Protein AF-A0A3M1BDF1-F1 (afdb_monomer_lite)

Radius of gyration: 24.12 Å; chains: 1; bounding box: 38×40×70 Å

Structure (mmCIF, N/CA/C/O backbone):
data_AF-A0A3M1BDF1-F1
#
_entry.id   AF-A0A3M1BDF1-F1
#
loop_
_atom_site.group_PDB
_atom_site.id
_atom_site.type_symbol
_atom_site.label_atom_id
_atom_site.label_alt_id
_atom_site.label_comp_id
_atom_site.label_asym_id
_atom_site.label_entity_id
_atom_site.label_seq_id
_atom_site.pdbx_PDB_ins_code
_atom_site.Cartn_x
_atom_site.Cartn_y
_atom_site.Cartn_z
_atom_site.occupancy
_atom_site.B_iso_or_equiv
_atom_site.auth_seq_id
_atom_site.auth_comp_id
_atom_site.auth_asym_id
_atom_site.auth_atom_id
_atom_site.pdbx_PDB_model_num
ATOM 1 N N . MET A 1 1 ? 15.078 22.007 54.938 1.00 61.44 1 MET A N 1
ATOM 2 C CA . MET A 1 1 ? 15.182 22.792 53.689 1.00 61.44 1 MET A CA 1
ATOM 3 C C . MET A 1 1 ? 16.103 22.150 52.645 1.00 61.44 1 MET A C 1
ATOM 5 O O . MET A 1 1 ? 15.625 21.838 51.570 1.00 61.44 1 MET A O 1
ATOM 9 N N . ARG A 1 2 ? 17.380 21.844 52.937 1.00 62.72 2 ARG A N 1
ATOM 10 C CA . ARG A 1 2 ? 18.281 21.161 51.971 1.00 62.72 2 ARG A CA 1
ATOM 11 C C . ARG A 1 2 ? 17.824 19.758 51.528 1.00 62.72 2 ARG A C 1
ATOM 13 O O . ARG A 1 2 ? 17.946 19.421 50.359 1.00 62.72 2 ARG A O 1
ATOM 20 N N . ARG A 1 3 ? 17.264 18.957 52.445 1.00 66.25 3 ARG A N 1
ATOM 21 C CA . ARG A 1 3 ? 16.770 17.593 52.153 1.00 66.25 3 ARG A CA 1
ATOM 22 C C . ARG A 1 3 ? 15.526 17.578 51.255 1.00 66.25 3 ARG A C 1
ATOM 24 O O . ARG A 1 3 ? 15.440 16.746 50.368 1.00 66.25 3 ARG A O 1
ATOM 31 N N . THR A 1 4 ? 14.605 18.522 51.448 1.00 66.94 4 THR A N 1
ATOM 32 C CA . THR A 1 4 ? 13.374 18.630 50.650 1.00 66.94 4 THR A CA 1
ATOM 33 C C . THR A 1 4 ? 13.641 19.113 49.224 1.00 66.94 4 THR A C 1
ATOM 35 O O . THR A 1 4 ? 12.998 18.625 48.306 1.00 66.94 4 THR A O 1
ATOM 38 N N . ILE A 1 5 ? 14.630 19.996 49.030 1.00 72.12 5 ILE A N 1
ATOM 39 C CA . ILE A 1 5 ? 15.068 20.456 47.698 1.00 72.12 5 ILE A CA 1
ATOM 40 C C . ILE A 1 5 ? 15.713 19.312 46.898 1.00 72.12 5 ILE A C 1
ATOM 42 O O . ILE A 1 5 ? 15.482 19.185 45.700 1.00 72.12 5 ILE A O 1
ATOM 46 N N . ALA A 1 6 ? 16.491 18.447 47.557 1.00 75.38 6 ALA A N 1
ATOM 47 C CA . ALA A 1 6 ? 17.096 17.286 46.904 1.00 75.38 6 ALA A CA 1
ATOM 48 C C . ALA A 1 6 ? 16.038 16.275 46.420 1.00 75.38 6 ALA A C 1
ATOM 50 O O . ALA A 1 6 ? 16.144 15.758 45.311 1.00 75.38 6 ALA A O 1
ATOM 51 N N . SER A 1 7 ? 14.992 16.028 47.216 1.00 77.12 7 SER A N 1
ATOM 52 C CA . SER A 1 7 ? 13.904 15.113 46.848 1.00 77.12 7 SER A CA 1
ATOM 53 C C . SER A 1 7 ? 13.068 15.618 45.667 1.00 77.12 7 SER A C 1
ATOM 55 O O . SER A 1 7 ? 12.741 14.830 44.784 1.00 77.12 7 SER A O 1
ATOM 57 N N . THR A 1 8 ? 12.744 16.914 45.610 1.00 82.81 8 THR A N 1
ATOM 58 C CA . THR A 1 8 ? 11.982 17.480 44.482 1.00 82.81 8 THR A CA 1
ATOM 59 C C . THR A 1 8 ? 12.787 17.504 43.187 1.00 82.81 8 THR A C 1
ATOM 61 O O . THR A 1 8 ? 12.229 17.224 42.129 1.00 82.81 8 THR A O 1
ATOM 64 N N . LEU A 1 9 ? 14.098 17.760 43.257 1.00 85.81 9 LEU A N 1
ATOM 65 C CA . LEU A 1 9 ? 14.993 17.657 42.099 1.00 85.81 9 LEU A CA 1
ATOM 66 C C . LEU A 1 9 ? 15.052 16.228 41.544 1.00 85.81 9 LEU A C 1
ATOM 68 O O . LEU A 1 9 ? 14.964 16.041 40.335 1.00 85.81 9 LEU A O 1
ATOM 72 N N . LEU A 1 10 ? 15.141 15.220 42.416 1.00 88.19 10 LEU A N 1
ATOM 73 C CA . LEU A 1 10 ? 15.145 13.813 42.002 1.00 88.19 10 LEU A CA 1
ATOM 74 C C . LEU A 1 10 ? 13.832 13.405 41.320 1.00 88.19 10 LEU A C 1
ATOM 76 O O . LEU A 1 10 ? 13.868 12.748 40.282 1.00 88.19 10 LEU A O 1
ATOM 80 N N . LEU A 1 11 ? 12.685 13.836 41.855 1.00 89.44 11 LEU A N 1
ATOM 81 C CA . LEU A 1 11 ? 11.384 13.588 41.228 1.00 89.44 11 LEU A CA 1
ATOM 82 C C . LEU A 1 11 ? 11.255 14.267 39.858 1.00 89.44 11 LEU A C 1
ATOM 84 O O . LEU A 1 11 ? 10.742 13.652 38.926 1.00 89.44 11 LEU A O 1
ATOM 88 N N . ALA A 1 12 ? 11.742 15.502 39.715 1.00 87.62 12 ALA A N 1
ATOM 89 C CA . ALA A 1 12 ? 11.703 16.225 38.445 1.00 87.62 12 ALA A CA 1
ATOM 90 C C . ALA A 1 12 ? 12.589 15.569 37.369 1.00 87.62 12 ALA A C 1
ATOM 92 O O . ALA A 1 12 ? 12.181 15.461 36.214 1.00 87.62 12 ALA A O 1
ATOM 93 N N . ILE A 1 13 ? 13.775 15.081 37.749 1.00 88.56 13 ILE A N 1
ATOM 94 C CA . ILE A 1 13 ? 14.672 14.352 36.839 1.00 88.56 13 ILE A CA 1
ATOM 95 C C . ILE A 1 13 ? 14.035 13.031 36.400 1.00 88.56 13 ILE A C 1
ATOM 97 O O . ILE A 1 13 ? 14.044 12.708 35.214 1.00 88.56 13 ILE A O 1
ATOM 101 N N . TRP A 1 14 ? 13.439 12.291 37.337 1.00 89.88 14 TRP A N 1
ATOM 102 C CA . TRP A 1 14 ? 12.787 11.020 37.033 1.00 89.88 14 TRP A CA 1
ATOM 103 C C . TRP A 1 14 ? 11.577 11.198 36.104 1.00 89.88 14 TRP A C 1
ATOM 105 O O . TRP A 1 14 ? 11.450 10.477 35.117 1.00 89.88 14 TRP A O 1
ATOM 115 N N . ALA A 1 15 ? 10.744 12.215 36.350 1.00 89.56 15 ALA A N 1
ATOM 116 C CA . ALA A 1 15 ? 9.622 12.557 35.476 1.00 89.56 15 ALA A CA 1
ATOM 117 C C . ALA A 1 15 ? 10.076 12.974 34.064 1.00 89.56 15 ALA A C 1
ATOM 119 O O . ALA A 1 15 ? 9.436 12.605 33.083 1.00 89.56 15 ALA A O 1
ATOM 120 N N . SER A 1 16 ? 11.197 13.695 33.950 1.00 84.94 16 SER A N 1
ATOM 121 C CA . SER A 1 16 ? 11.773 14.095 32.658 1.00 84.94 16 SER A CA 1
ATOM 122 C C . SER A 1 16 ? 12.302 12.897 31.859 1.00 84.94 16 SER A C 1
ATOM 124 O O . SER A 1 16 ? 12.054 12.794 30.660 1.00 84.94 16 SER A O 1
ATOM 126 N N . MET A 1 17 ? 12.961 11.936 32.519 1.00 83.50 17 MET A N 1
ATOM 127 C CA . MET A 1 17 ? 13.407 10.699 31.863 1.00 83.50 17 MET A CA 1
ATOM 128 C C . MET A 1 17 ? 12.240 9.815 31.410 1.00 83.50 17 MET A C 1
ATOM 130 O O . MET A 1 17 ? 12.338 9.183 30.363 1.00 83.50 17 MET A O 1
ATOM 134 N N . ALA A 1 18 ? 11.136 9.788 32.161 1.00 84.00 18 ALA A N 1
ATOM 135 C CA . ALA A 1 18 ? 9.939 9.033 31.792 1.00 84.00 18 ALA A CA 1
ATOM 136 C C . ALA A 1 18 ? 9.169 9.642 30.601 1.00 84.00 18 ALA A C 1
ATOM 138 O O . ALA A 1 18 ? 8.361 8.954 29.985 1.00 84.00 18 ALA A O 1
ATOM 139 N N . ALA A 1 19 ? 9.412 10.916 30.275 1.00 84.62 19 ALA A N 1
ATOM 140 C CA . ALA A 1 19 ? 8.768 11.615 29.164 1.00 84.62 19 ALA A CA 1
ATOM 141 C C . ALA A 1 19 ? 9.531 11.496 27.832 1.00 84.62 19 ALA A C 1
ATOM 143 O O . ALA A 1 19 ? 9.041 11.974 26.808 1.00 84.62 19 ALA A O 1
ATOM 144 N N . LEU A 1 20 ? 10.721 10.883 27.821 1.00 83.81 20 LEU A N 1
ATOM 145 C CA . LEU A 1 20 ? 11.453 10.636 26.583 1.00 83.81 20 LEU A CA 1
ATOM 146 C C . LEU A 1 20 ? 10.716 9.557 25.774 1.00 83.81 20 LEU A C 1
ATOM 148 O O . LEU A 1 20 ? 10.555 8.439 26.270 1.00 83.81 20 LEU A O 1
ATOM 152 N N . PRO A 1 21 ? 10.263 9.857 24.544 1.00 78.56 21 PRO A N 1
ATOM 153 C CA . PRO A 1 21 ? 9.672 8.837 23.697 1.00 78.56 21 PRO A CA 1
ATOM 154 C C . PRO A 1 21 ? 10.727 7.757 23.409 1.00 78.56 21 PRO A C 1
ATOM 156 O O . PRO A 1 21 ? 11.900 8.091 23.205 1.00 78.56 21 PRO A O 1
ATOM 159 N N . PRO A 1 22 ? 10.348 6.468 23.389 1.00 79.19 22 PRO A N 1
ATOM 160 C CA . PRO A 1 22 ? 11.268 5.423 22.971 1.00 79.19 22 PRO A CA 1
ATOM 161 C C . PRO A 1 22 ? 11.725 5.697 21.535 1.00 79.19 22 PRO A C 1
ATOM 163 O O . PRO A 1 22 ? 10.947 6.178 20.707 1.00 79.19 22 PRO A O 1
ATOM 166 N N . SER A 1 23 ? 12.982 5.377 21.230 1.00 77.75 23 SER A N 1
ATOM 167 C CA . SER A 1 23 ? 13.448 5.335 19.847 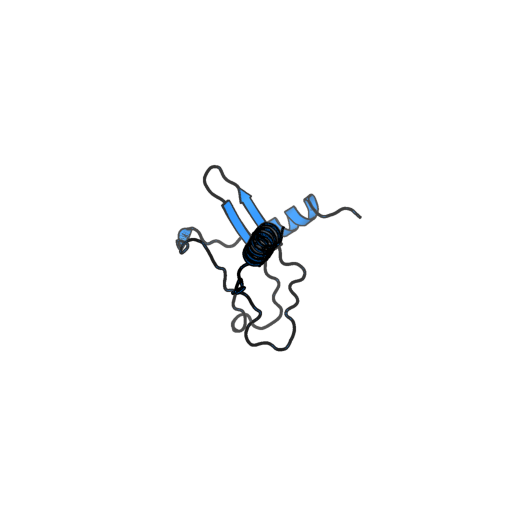1.00 77.75 23 SER A CA 1
ATOM 168 C C . SER A 1 23 ? 12.619 4.292 19.102 1.00 77.75 23 SER A C 1
ATOM 170 O O . SER A 1 23 ? 12.734 3.094 19.368 1.00 77.75 23 SER A O 1
ATOM 172 N N . VAL A 1 24 ? 11.751 4.752 18.207 1.00 71.69 24 VAL A N 1
ATOM 173 C CA . VAL A 1 24 ? 11.030 3.882 17.284 1.00 71.69 24 VAL A CA 1
ATOM 174 C C . VAL A 1 24 ? 11.838 3.835 16.001 1.00 71.69 24 VAL A C 1
ATOM 176 O O . VAL A 1 24 ? 11.965 4.840 15.304 1.00 71.69 24 VAL A O 1
ATOM 179 N N . GLU A 1 25 ? 12.381 2.664 15.697 1.00 69.62 25 GLU A N 1
ATOM 180 C CA . GLU A 1 25 ? 12.943 2.392 14.381 1.00 69.62 25 GLU A CA 1
ATOM 181 C C . GLU A 1 25 ? 11.776 2.230 13.403 1.00 69.62 25 GLU A C 1
ATOM 183 O O . GLU A 1 25 ? 11.026 1.252 13.455 1.00 69.62 25 GLU A O 1
ATOM 188 N N . ALA A 1 26 ? 11.571 3.225 12.539 1.00 58.16 26 ALA A N 1
ATOM 189 C CA . ALA A 1 26 ? 10.602 3.111 11.461 1.00 58.16 26 ALA A CA 1
ATOM 190 C C . ALA A 1 26 ? 11.173 2.171 10.391 1.00 58.16 26 ALA A C 1
ATOM 192 O O . ALA A 1 26 ? 11.991 2.565 9.561 1.00 58.16 26 ALA A O 1
ATOM 193 N N . CYS A 1 27 ? 10.739 0.912 10.402 1.00 56.16 27 CYS A N 1
ATOM 194 C CA . CYS A 1 27 ? 11.019 -0.028 9.322 1.00 56.16 27 CYS A CA 1
ATOM 195 C C . CYS A 1 27 ? 10.133 0.309 8.114 1.00 56.16 27 CYS A C 1
ATOM 197 O O . CYS A 1 27 ? 9.037 -0.221 7.962 1.00 56.16 27 CYS A O 1
ATOM 199 N N . GLY A 1 28 ? 10.600 1.217 7.263 1.00 58.78 28 GLY A N 1
ATOM 200 C CA . GLY A 1 28 ? 9.945 1.577 6.011 1.00 58.78 28 GLY A CA 1
ATOM 201 C C . GLY A 1 28 ? 10.820 2.540 5.222 1.00 58.78 28 GLY A C 1
ATOM 202 O O . GLY A 1 28 ? 11.422 3.445 5.792 1.00 58.78 28 GLY A O 1
ATOM 203 N N . GLY A 1 29 ? 10.943 2.340 3.914 1.00 60.75 29 GLY A N 1
ATOM 204 C CA . GLY A 1 29 ? 11.781 3.201 3.092 1.00 60.75 29 GLY A CA 1
ATOM 205 C C . GLY A 1 29 ? 11.649 2.898 1.610 1.00 60.75 29 GLY A C 1
ATOM 206 O O . GLY A 1 29 ? 11.264 1.801 1.216 1.00 60.75 29 GLY A O 1
ATOM 207 N N . PHE A 1 30 ? 11.992 3.879 0.779 1.00 57.28 30 PHE A N 1
ATOM 208 C CA . PHE A 1 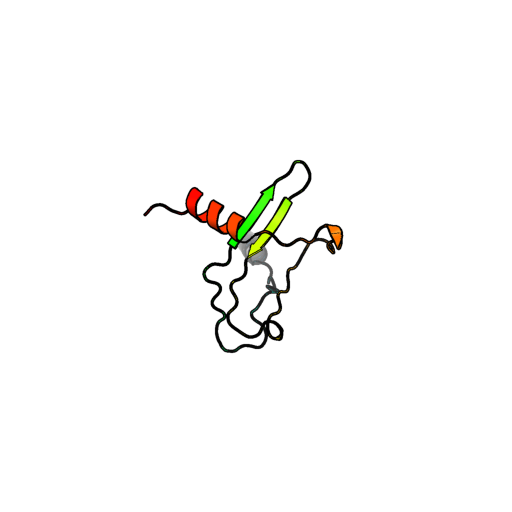30 ? 12.264 3.623 -0.629 1.00 57.28 30 PHE A CA 1
ATOM 209 C C . PHE A 1 30 ? 13.648 2.999 -0.735 1.00 57.28 30 PHE A C 1
ATOM 211 O O . PHE A 1 30 ? 14.658 3.636 -0.433 1.00 57.28 30 PHE A O 1
ATOM 218 N N . PHE A 1 31 ? 13.694 1.731 -1.120 1.00 62.03 31 PHE A N 1
ATOM 219 C CA . PHE A 1 31 ? 14.947 1.000 -1.212 1.00 62.03 31 PHE A CA 1
ATOM 220 C C . PHE A 1 31 ? 15.632 1.275 -2.559 1.00 62.03 31 PHE A C 1
ATOM 222 O O . PHE A 1 31 ? 14.986 1.396 -3.597 1.00 62.03 31 PHE A O 1
ATOM 229 N N . CYS A 1 32 ? 16.964 1.365 -2.538 1.00 55.94 32 CYS A N 1
ATOM 230 C CA . CYS A 1 32 ? 17.844 1.287 -3.714 1.00 55.94 32 CYS A CA 1
ATOM 231 C C . CYS A 1 32 ? 17.775 2.419 -4.766 1.00 55.94 32 CYS A C 1
ATOM 233 O O . CYS A 1 32 ? 18.540 2.373 -5.728 1.00 55.94 32 CYS A O 1
ATOM 235 N N . SER A 1 33 ? 16.963 3.465 -4.580 1.00 63.00 33 SER A N 1
ATOM 236 C CA . SER A 1 33 ? 16.867 4.609 -5.502 1.00 63.00 33 SER A CA 1
ATOM 237 C C . SER A 1 33 ? 17.286 5.927 -4.835 1.00 63.00 33 SER A C 1
ATOM 239 O O . SER A 1 33 ? 16.819 6.255 -3.749 1.00 63.00 33 SER A O 1
ATOM 241 N N . ARG A 1 34 ? 18.145 6.720 -5.500 1.00 65.50 34 ARG A N 1
ATOM 242 C CA . ARG A 1 34 ? 18.416 8.130 -5.126 1.00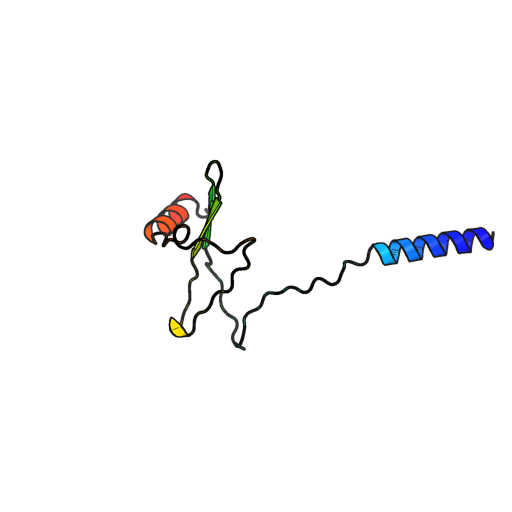 65.50 34 ARG A CA 1
ATOM 243 C C . ARG A 1 34 ? 17.394 9.105 -5.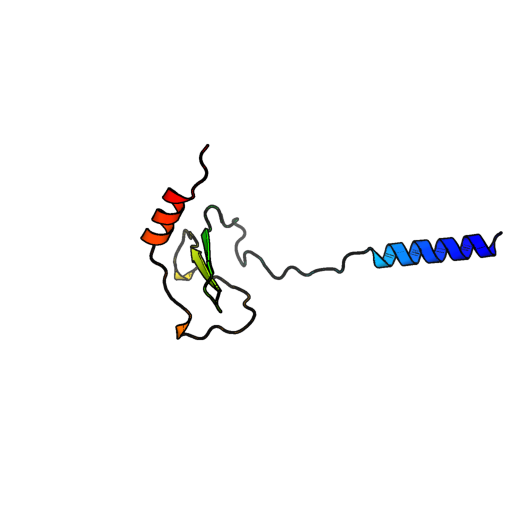718 1.00 65.50 34 ARG A C 1
ATOM 245 O O . ARG A 1 34 ? 17.413 10.286 -5.381 1.00 65.50 34 ARG A O 1
ATOM 252 N N . THR A 1 35 ? 16.532 8.619 -6.606 1.00 69.44 35 THR A N 1
ATOM 253 C CA . THR A 1 35 ? 15.436 9.386 -7.192 1.00 69.44 35 THR A CA 1
ATOM 254 C C . THR A 1 35 ? 14.205 9.218 -6.303 1.00 69.44 35 THR A C 1
ATOM 256 O O . THR A 1 35 ? 13.818 8.074 -6.040 1.00 69.44 35 THR A O 1
ATOM 259 N N . PRO A 1 36 ? 13.583 10.312 -5.833 1.00 69.81 36 PRO A N 1
ATOM 260 C CA . PRO A 1 36 ? 12.335 10.227 -5.088 1.00 69.81 36 PRO A CA 1
ATOM 261 C C . PRO A 1 36 ? 11.278 9.475 -5.897 1.00 69.81 36 PRO A C 1
ATOM 263 O O . PRO A 1 36 ? 11.068 9.775 -7.073 1.00 69.81 36 PRO A O 1
ATOM 266 N N . VAL A 1 37 ? 10.618 8.504 -5.272 1.00 68.75 37 VAL A N 1
ATOM 267 C CA . VAL A 1 37 ? 9.440 7.869 -5.861 1.00 68.75 37 VAL A CA 1
ATOM 268 C C . VAL A 1 37 ? 8.264 8.818 -5.660 1.00 68.75 37 VAL A C 1
ATOM 270 O O . VAL A 1 37 ? 7.968 9.217 -4.532 1.00 68.75 37 VAL A O 1
ATOM 273 N N . ASP A 1 38 ? 7.609 9.202 -6.753 1.00 71.06 38 ASP A N 1
ATOM 274 C CA . ASP A 1 38 ? 6.383 9.988 -6.684 1.00 71.06 38 ASP A CA 1
ATOM 275 C C . ASP A 1 38 ? 5.208 9.066 -6.334 1.00 71.06 38 ASP A C 1
ATOM 277 O O . ASP A 1 38 ? 4.724 8.317 -7.178 1.00 71.06 38 ASP A O 1
ATOM 281 N N . GLN A 1 39 ? 4.777 9.098 -5.071 1.00 66.25 39 GLN A N 1
ATOM 282 C CA . GLN A 1 39 ? 3.606 8.358 -4.580 1.00 66.25 39 GLN A CA 1
ATOM 283 C C . GLN A 1 39 ? 2.308 9.172 -4.648 1.00 66.25 39 GLN A C 1
ATOM 285 O O . GLN A 1 39 ? 1.319 8.843 -3.990 1.00 66.25 39 GLN A O 1
ATOM 290 N N . ARG A 1 40 ? 2.270 10.263 -5.420 1.00 70.19 40 ARG A N 1
ATOM 291 C CA . ARG A 1 40 ? 0.999 10.942 -5.690 1.00 70.19 40 ARG A CA 1
ATOM 292 C C . ARG A 1 40 ? 0.017 9.942 -6.309 1.00 70.19 40 ARG A C 1
ATOM 294 O O . ARG A 1 40 ? 0.375 9.176 -7.199 1.00 70.19 40 ARG A O 1
ATOM 301 N N . ALA A 1 41 ? -1.236 10.001 -5.860 1.00 70.31 41 ALA A N 1
ATOM 302 C CA . ALA A 1 41 ? -2.329 9.156 -6.347 1.00 70.31 41 ALA A CA 1
ATOM 303 C C . ALA A 1 41 ? -2.238 7.650 -6.004 1.00 70.31 41 ALA A C 1
ATOM 305 O O . ALA A 1 41 ? -2.876 6.838 -6.677 1.00 70.31 41 ALA A O 1
ATOM 306 N N . GLU A 1 42 ? -1.540 7.267 -4.927 1.00 86.69 42 GLU A N 1
ATOM 307 C CA . GLU A 1 42 ? -1.853 5.998 -4.253 1.00 86.69 42 GLU A CA 1
ATOM 308 C C . GLU A 1 42 ? -3.306 6.032 -3.762 1.00 86.69 42 GLU A C 1
ATOM 310 O O . GLU A 1 42 ? -3.725 6.975 -3.085 1.00 86.69 42 GLU A O 1
ATOM 315 N N . ARG A 1 43 ? -4.086 5.012 -4.129 1.00 88.88 43 ARG A N 1
ATOM 316 C CA . ARG A 1 43 ? -5.469 4.862 -3.666 1.00 88.88 43 ARG A CA 1
ATOM 317 C C . ARG A 1 43 ? -5.581 3.631 -2.799 1.00 88.88 43 ARG A C 1
ATOM 319 O O . ARG A 1 43 ? -5.201 2.541 -3.219 1.00 88.88 43 ARG A O 1
ATOM 326 N N . ILE A 1 44 ? -6.152 3.817 -1.617 1.00 91.44 44 ILE A N 1
ATOM 327 C CA . ILE A 1 44 ? -6.405 2.744 -0.666 1.00 91.44 44 ILE A CA 1
ATOM 328 C C . ILE A 1 44 ? -7.897 2.739 -0.362 1.00 91.44 44 ILE A C 1
ATOM 330 O O . ILE A 1 44 ? -8.438 3.719 0.150 1.00 91.44 44 ILE A O 1
ATOM 334 N N . LEU A 1 45 ? -8.557 1.633 -0.687 1.00 92.94 45 LEU A N 1
ATOM 335 C CA . LEU A 1 45 ? -9.952 1.378 -0.362 1.00 92.94 45 LEU A CA 1
ATOM 336 C C . LEU A 1 45 ? -10.024 0.290 0.709 1.00 92.94 45 LEU A C 1
ATOM 338 O O . LEU A 1 45 ? -9.430 -0.776 0.563 1.00 92.94 45 LEU A O 1
ATOM 342 N N . PHE A 1 46 ? -10.798 0.549 1.759 1.00 94.00 46 PHE A N 1
ATOM 343 C CA . PHE A 1 46 ? -11.135 -0.441 2.774 1.00 94.00 46 PHE A CA 1
ATOM 344 C C . PHE A 1 46 ? -12.592 -0.856 2.601 1.00 94.00 46 PHE A C 1
ATOM 346 O O . PHE A 1 46 ? -13.502 -0.078 2.884 1.00 94.00 46 PHE A O 1
ATOM 353 N N . ALA A 1 47 ? -12.813 -2.079 2.128 1.00 93.62 47 ALA A N 1
ATOM 354 C CA . ALA A 1 47 ? -14.140 -2.677 2.096 1.00 93.62 47 ALA A CA 1
ATOM 355 C C . ALA A 1 47 ? -14.365 -3.432 3.410 1.00 93.62 47 ALA A C 1
ATOM 357 O O . ALA A 1 47 ? -13.699 -4.431 3.683 1.00 93.62 47 ALA A O 1
ATOM 358 N N . VAL A 1 48 ? -15.272 -2.916 4.238 1.00 94.75 48 VAL A N 1
ATOM 359 C CA . VAL A 1 48 ? -15.611 -3.488 5.544 1.00 94.75 48 VAL A CA 1
ATOM 360 C C . VAL A 1 48 ? -16.813 -4.416 5.380 1.00 94.75 48 VAL A C 1
ATOM 362 O O . VAL A 1 48 ? -17.885 -3.971 4.977 1.00 94.75 48 VAL A O 1
ATOM 365 N N . ASN A 1 49 ? -16.624 -5.693 5.699 1.00 90.62 49 ASN A N 1
ATOM 366 C CA . ASN A 1 49 ? -17.675 -6.703 5.811 1.00 90.62 49 ASN A CA 1
ATOM 367 C C . ASN A 1 49 ? -17.919 -7.024 7.298 1.00 90.62 49 ASN A C 1
ATOM 369 O O . ASN A 1 49 ? -17.262 -6.456 8.166 1.00 90.62 49 ASN A O 1
ATOM 373 N N . GLU A 1 50 ? -18.839 -7.946 7.600 1.00 93.94 50 GLU A N 1
ATOM 374 C CA . GLU A 1 50 ? -19.200 -8.300 8.986 1.00 93.94 50 GLU A CA 1
ATOM 375 C C . GLU A 1 50 ? -17.986 -8.731 9.831 1.00 93.94 50 GLU A C 1
ATOM 377 O O . GLU A 1 50 ? -17.774 -8.182 10.909 1.00 93.94 50 GLU A O 1
ATOM 382 N N . ASP A 1 51 ? -17.147 -9.631 9.303 1.00 92.69 51 ASP A N 1
ATOM 383 C CA . ASP A 1 51 ? -15.995 -10.198 10.029 1.00 92.69 51 ASP A CA 1
ATOM 384 C C . ASP A 1 51 ? -14.632 -9.883 9.388 1.00 92.69 51 ASP A C 1
ATOM 386 O O . ASP A 1 51 ? -13.585 -10.290 9.894 1.00 92.69 51 ASP A O 1
ATOM 390 N N . THR A 1 52 ? -14.611 -9.198 8.239 1.00 88.88 52 THR A N 1
ATOM 391 C CA . THR A 1 52 ? -13.381 -8.988 7.458 1.00 88.88 52 THR A CA 1
ATOM 392 C C . THR A 1 52 ? -13.262 -7.568 6.929 1.00 88.88 52 THR A C 1
ATOM 394 O O . THR A 1 52 ? -14.254 -6.897 6.656 1.00 88.88 52 THR A O 1
ATOM 397 N N . ILE A 1 53 ? -12.021 -7.123 6.739 1.00 91.44 53 ILE A N 1
ATOM 398 C CA . ILE A 1 53 ? -11.704 -5.887 6.028 1.00 91.44 53 ILE A CA 1
ATOM 399 C C . ILE A 1 53 ? -10.793 -6.257 4.865 1.00 91.44 53 ILE A C 1
ATOM 401 O O . ILE A 1 53 ? -9.694 -6.766 5.079 1.00 91.44 53 ILE A O 1
ATOM 405 N N . ALA A 1 54 ? -11.241 -5.988 3.642 1.00 92.12 54 ALA A N 1
ATOM 406 C CA . ALA A 1 54 ? -10.397 -6.098 2.462 1.00 92.12 54 ALA A CA 1
ATOM 407 C C . ALA A 1 54 ? -9.722 -4.748 2.196 1.00 92.12 54 ALA A C 1
ATOM 409 O O . ALA A 1 54 ? -10.397 -3.728 2.031 1.00 92.12 54 ALA A O 1
ATOM 410 N N . ALA A 1 55 ? -8.389 -4.750 2.158 1.00 93.31 55 ALA A N 1
ATOM 411 C CA . ALA A 1 55 ? -7.592 -3.599 1.757 1.00 93.31 55 ALA A CA 1
ATOM 412 C C . ALA A 1 55 ? -7.252 -3.718 0.268 1.00 93.31 55 ALA A C 1
ATOM 414 O O . ALA A 1 55 ? -6.532 -4.622 -0.148 1.00 93.31 55 ALA A O 1
ATOM 415 N N . ILE A 1 56 ? -7.779 -2.798 -0.531 1.00 93.94 56 ILE A N 1
ATOM 416 C CA . ILE A 1 56 ? -7.565 -2.722 -1.973 1.00 93.94 56 ILE A CA 1
ATOM 417 C C . ILE A 1 56 ? -6.628 -1.546 -2.222 1.00 93.94 56 ILE A C 1
ATOM 419 O O . ILE A 1 56 ? -6.992 -0.398 -1.965 1.00 93.94 56 ILE A O 1
ATOM 423 N N . VAL A 1 57 ? -5.420 -1.831 -2.706 1.00 92.38 57 VAL A N 1
ATOM 424 C CA . VAL A 1 57 ? -4.373 -0.823 -2.910 1.00 92.38 57 VAL A CA 1
ATOM 425 C C . VAL A 1 57 ? -4.062 -0.705 -4.395 1.00 92.38 57 VAL A C 1
ATOM 427 O O . VAL A 1 57 ? -3.697 -1.682 -5.046 1.00 92.38 57 VAL A O 1
ATOM 430 N N . GLN A 1 58 ? -4.194 0.504 -4.931 1.00 91.50 58 GLN A N 1
ATOM 431 C CA . GLN A 1 58 ? -3.779 0.838 -6.285 1.00 91.50 58 GLN A CA 1
ATOM 432 C C . GLN A 1 58 ? -2.512 1.692 -6.227 1.00 91.50 58 GLN A C 1
ATOM 434 O O . GLN A 1 58 ? -2.530 2.819 -5.728 1.00 91.50 58 GLN A O 1
ATOM 439 N N . ILE A 1 59 ? -1.429 1.164 -6.799 1.00 86.88 59 ILE A N 1
ATOM 440 C CA . ILE A 1 59 ? -0.140 1.849 -6.898 1.00 86.88 59 ILE A CA 1
ATOM 441 C C . ILE A 1 59 ? 0.097 2.224 -8.360 1.00 86.88 59 ILE A C 1
ATOM 443 O O . ILE A 1 59 ? 0.170 1.358 -9.232 1.00 86.88 59 ILE A O 1
ATOM 447 N N . SER A 1 60 ? 0.226 3.522 -8.632 1.00 84.75 60 SER A N 1
ATOM 448 C CA . SER A 1 60 ? 0.670 4.010 -9.936 1.00 84.75 60 SER A CA 1
ATOM 449 C C . SER A 1 60 ? 2.193 3.964 -9.992 1.00 84.75 60 SER A C 1
ATOM 451 O O . SER A 1 60 ? 2.863 4.718 -9.291 1.00 84.75 60 SER A O 1
ATOM 453 N N . TYR A 1 61 ? 2.746 3.092 -10.830 1.00 82.50 61 TYR A N 1
ATOM 454 C CA . TYR A 1 61 ? 4.188 2.957 -11.019 1.00 82.50 61 TYR A CA 1
ATOM 455 C C . TYR A 1 61 ? 4.581 3.272 -12.465 1.00 82.50 61 TYR A C 1
ATOM 457 O O . TYR A 1 61 ? 3.966 2.783 -13.411 1.00 82.50 61 TYR A O 1
ATOM 465 N N . GLN A 1 62 ? 5.627 4.084 -12.633 1.00 82.44 62 GLN A N 1
ATOM 466 C CA . GLN A 1 62 ? 6.235 4.381 -13.928 1.00 82.44 62 GLN A CA 1
ATOM 467 C C . GLN A 1 62 ? 7.608 3.706 -14.001 1.00 82.44 62 GLN A C 1
ATOM 469 O O . GLN A 1 62 ? 8.537 4.101 -13.303 1.00 82.44 62 GLN A O 1
ATOM 474 N N . GLY A 1 63 ? 7.739 2.698 -14.861 1.00 84.06 63 GLY A N 1
ATOM 475 C CA . GLY A 1 63 ? 8.966 1.918 -15.014 1.00 84.06 63 GLY A CA 1
ATOM 476 C C . GLY A 1 63 ? 8.684 0.545 -15.616 1.00 84.06 63 GLY A C 1
ATOM 477 O O . GLY A 1 63 ? 7.585 0.293 -16.114 1.00 84.06 63 GLY A O 1
ATOM 478 N N . LYS A 1 64 ? 9.675 -0.350 -15.582 1.00 86.94 64 LYS A N 1
ATOM 479 C CA . LYS A 1 64 ? 9.474 -1.746 -15.991 1.00 86.94 64 LYS A CA 1
ATOM 480 C C . LYS A 1 64 ? 8.811 -2.524 -14.850 1.00 86.94 64 LYS A C 1
ATOM 482 O O . LYS A 1 64 ? 9.263 -2.382 -13.719 1.00 86.94 64 LYS A O 1
ATOM 487 N N . PRO A 1 65 ? 7.808 -3.375 -15.120 1.00 85.06 65 PRO A N 1
ATOM 488 C CA . PRO A 1 65 ? 7.156 -4.173 -14.079 1.00 85.06 65 PRO A CA 1
ATOM 489 C C . PRO A 1 65 ? 8.123 -5.008 -13.227 1.00 85.06 65 PRO A C 1
ATOM 491 O O . PRO A 1 65 ? 7.944 -5.081 -12.018 1.00 85.06 65 PRO A O 1
ATOM 494 N N . ASP A 1 66 ? 9.178 -5.566 -13.830 1.00 89.38 66 ASP A N 1
ATOM 495 C CA . ASP A 1 66 ? 10.170 -6.399 -13.125 1.00 89.38 66 ASP A CA 1
ATOM 496 C C . ASP A 1 66 ? 11.042 -5.607 -12.132 1.00 89.38 66 ASP A C 1
ATOM 498 O O . ASP A 1 66 ? 11.642 -6.191 -11.233 1.00 89.38 66 ASP A O 1
ATOM 502 N N . ASP A 1 67 ? 11.097 -4.279 -12.277 1.00 83.69 67 ASP A N 1
ATOM 503 C CA . ASP A 1 67 ? 11.814 -3.377 -11.369 1.00 83.69 67 ASP A CA 1
ATOM 504 C C . ASP A 1 67 ? 10.910 -2.889 -10.215 1.00 83.69 67 ASP A C 1
ATOM 506 O O . ASP A 1 67 ? 11.348 -2.119 -9.355 1.00 83.69 67 ASP A O 1
ATOM 510 N N . PHE A 1 68 ? 9.638 -3.306 -10.187 1.00 82.12 68 PHE A N 1
ATOM 511 C CA . PHE A 1 68 ? 8.692 -2.952 -9.136 1.00 82.12 68 PHE A CA 1
ATOM 512 C C . PHE A 1 68 ? 8.678 -4.003 -8.024 1.00 82.12 68 PHE A C 1
ATOM 514 O O . PHE A 1 68 ? 8.615 -5.210 -8.252 1.00 82.12 68 PHE A O 1
ATOM 521 N N . SER A 1 69 ? 8.698 -3.544 -6.777 1.00 84.75 69 SER A N 1
ATOM 522 C CA . SER A 1 69 ? 8.489 -4.389 -5.605 1.00 84.75 69 SER A CA 1
ATOM 523 C C . SER A 1 69 ? 7.777 -3.593 -4.526 1.00 84.75 69 SER A C 1
ATOM 525 O O . SER A 1 69 ? 8.119 -2.439 -4.264 1.00 84.75 69 SER A O 1
ATOM 527 N N . TRP A 1 70 ? 6.801 -4.227 -3.881 1.00 81.69 70 TRP A N 1
ATOM 528 C CA . TRP A 1 70 ? 6.063 -3.656 -2.765 1.00 81.69 70 TRP A CA 1
ATOM 529 C C . TRP A 1 70 ? 6.139 -4.599 -1.571 1.00 81.69 70 TRP A C 1
ATOM 531 O O . TRP A 1 70 ? 5.846 -5.788 -1.686 1.00 81.69 70 TRP A O 1
ATOM 541 N N . ILE A 1 71 ? 6.571 -4.066 -0.431 1.00 83.19 71 ILE A N 1
ATOM 542 C CA . ILE A 1 71 ? 6.664 -4.804 0.826 1.00 83.19 71 ILE A CA 1
ATOM 543 C C . ILE A 1 71 ? 5.584 -4.243 1.740 1.00 83.19 71 ILE A C 1
ATOM 545 O O . ILE A 1 71 ? 5.688 -3.102 2.190 1.00 83.19 71 ILE A O 1
ATOM 549 N N . LEU A 1 72 ? 4.562 -5.052 2.011 1.00 84.50 72 LEU A N 1
ATOM 550 C CA . LEU A 1 72 ? 3.479 -4.707 2.923 1.00 84.50 72 LEU A CA 1
ATOM 551 C C . LEU A 1 72 ? 3.589 -5.548 4.204 1.00 84.50 72 LEU A C 1
ATOM 553 O O . LEU A 1 72 ? 3.362 -6.759 4.158 1.00 84.50 72 LEU A O 1
ATOM 557 N N . PRO A 1 73 ? 3.902 -4.936 5.359 1.00 83.88 73 PRO A N 1
ATOM 558 C CA . PRO A 1 73 ? 3.769 -5.602 6.645 1.00 83.88 73 PRO A CA 1
ATOM 559 C C . PRO A 1 73 ? 2.295 -5.904 6.929 1.00 83.88 73 PRO A C 1
ATOM 561 O O . PRO A 1 73 ? 1.459 -5.004 6.968 1.00 83.88 73 PRO A O 1
ATOM 564 N N . VAL A 1 74 ? 1.984 -7.175 7.155 1.00 86.12 74 VAL A N 1
ATOM 565 C CA . VAL A 1 74 ? 0.645 -7.653 7.515 1.00 86.12 74 VAL A CA 1
ATOM 566 C C . VAL A 1 74 ? 0.722 -8.462 8.812 1.00 86.12 74 VAL A C 1
ATOM 568 O O . VAL A 1 74 ? 1.754 -9.077 9.084 1.00 86.12 74 VAL A O 1
ATOM 571 N N . PRO A 1 75 ? -0.341 -8.473 9.639 1.00 84.00 75 PRO A N 1
ATOM 572 C CA . PRO A 1 75 ? -0.317 -9.124 10.953 1.00 84.00 75 PRO A CA 1
ATOM 573 C C . PRO A 1 75 ? -0.171 -10.650 10.878 1.00 84.00 75 PRO A C 1
ATOM 575 O O . PRO A 1 75 ? 0.228 -11.286 11.849 1.00 84.00 75 PRO A O 1
ATOM 578 N N . SER A 1 76 ? -0.503 -11.245 9.734 1.00 88.56 76 SER A N 1
ATOM 579 C CA . SER A 1 76 ? -0.324 -12.666 9.452 1.00 88.56 76 SER A CA 1
ATOM 580 C C . SER A 1 76 ? -0.146 -12.873 7.950 1.00 88.56 76 SER A C 1
ATOM 582 O O . SER A 1 76 ? -0.526 -12.009 7.158 1.00 88.56 76 SER A O 1
ATOM 584 N N . VAL A 1 77 ? 0.452 -13.999 7.558 1.00 89.56 77 VAL A N 1
ATOM 585 C CA . VAL A 1 77 ? 0.647 -14.346 6.143 1.00 89.56 77 VAL A CA 1
ATOM 586 C C . VAL A 1 77 ? -0.724 -14.548 5.479 1.00 89.56 77 VAL A C 1
ATOM 588 O O . VAL A 1 77 ? -1.491 -15.379 5.970 1.00 89.56 77 VAL A O 1
ATOM 591 N N . PRO A 1 78 ? -1.048 -13.833 4.385 1.00 86.56 78 PRO A N 1
ATOM 592 C CA . PRO A 1 78 ? -2.313 -14.014 3.683 1.00 86.56 78 PRO A CA 1
ATOM 593 C C . PRO A 1 78 ? -2.397 -15.409 3.061 1.00 86.56 78 PRO A C 1
ATOM 595 O O . PRO A 1 78 ? -1.414 -15.912 2.514 1.00 86.56 78 PRO A O 1
ATOM 598 N N . ILE A 1 79 ? -3.581 -16.020 3.104 1.00 90.25 79 ILE A N 1
ATOM 599 C CA . ILE A 1 79 ? -3.863 -17.223 2.311 1.00 90.25 79 ILE A CA 1
ATOM 600 C C . ILE A 1 79 ? -4.022 -16.831 0.837 1.00 90.25 79 ILE A C 1
ATOM 602 O O . ILE A 1 79 ? -4.519 -15.743 0.537 1.00 90.25 79 ILE A O 1
ATOM 606 N N . ALA A 1 80 ? -3.600 -17.693 -0.087 1.00 88.69 80 ALA A N 1
ATOM 607 C CA . ALA A 1 80 ? -3.577 -17.368 -1.515 1.00 88.69 80 ALA A CA 1
ATOM 608 C C . ALA A 1 80 ? -4.967 -16.999 -2.060 1.00 88.69 80 ALA A C 1
ATOM 610 O O . ALA A 1 80 ? -5.091 -16.090 -2.871 1.00 88.69 80 ALA A O 1
ATOM 611 N N . GLU A 1 81 ? -6.015 -17.645 -1.553 1.00 91.00 81 GLU A N 1
ATOM 612 C CA . GLU A 1 81 ? -7.410 -17.442 -1.951 1.00 91.00 81 GLU A CA 1
ATOM 613 C C . GLU A 1 81 ? -7.976 -16.094 -1.483 1.00 91.00 81 GLU A C 1
ATOM 615 O O . GLU A 1 81 ? -9.021 -15.668 -1.963 1.00 91.00 81 GLU A O 1
ATOM 620 N N . SER A 1 82 ? -7.305 -15.424 -0.537 1.00 88.19 82 SER A N 1
ATOM 621 C CA . SER A 1 82 ? -7.696 -14.089 -0.060 1.00 88.19 82 SER A CA 1
ATOM 622 C C . SER 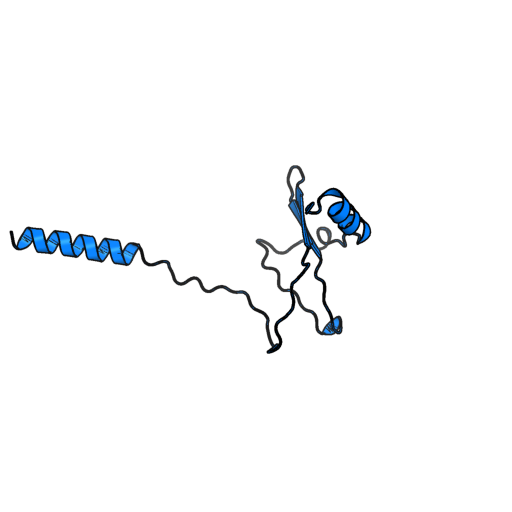A 1 82 ? -7.126 -12.950 -0.909 1.00 88.19 82 SER A C 1
ATOM 624 O O . SER A 1 82 ? -7.483 -11.792 -0.695 1.00 88.19 82 SER A O 1
ATOM 626 N N . LEU A 1 83 ? -6.232 -13.264 -1.851 1.00 91.31 83 LEU A N 1
ATOM 627 C CA . LEU A 1 83 ? -5.613 -12.298 -2.750 1.00 91.31 83 LEU A CA 1
ATOM 628 C C . LEU A 1 83 ? -6.390 -12.244 -4.063 1.00 91.31 83 LEU A C 1
ATOM 630 O O . LEU A 1 83 ? -6.622 -13.272 -4.695 1.00 91.31 83 LEU A O 1
ATOM 634 N N . ASP A 1 84 ? -6.750 -11.038 -4.491 1.00 93.50 84 ASP A N 1
ATOM 635 C CA . ASP A 1 84 ? -7.514 -10.832 -5.719 1.00 93.50 84 ASP A CA 1
ATOM 636 C C . ASP A 1 84 ? -7.156 -9.496 -6.389 1.00 93.50 84 ASP A C 1
ATOM 638 O O . ASP A 1 84 ? -6.525 -8.618 -5.791 1.00 93.50 84 ASP A O 1
ATOM 642 N N . VAL A 1 85 ? -7.559 -9.341 -7.649 1.00 93.50 85 VAL A N 1
ATOM 643 C CA . VAL A 1 85 ? -7.385 -8.129 -8.446 1.00 93.50 85 VAL A CA 1
ATOM 644 C C . VAL A 1 85 ? -8.693 -7.353 -8.482 1.00 93.50 85 VAL A C 1
ATOM 646 O O . VAL A 1 85 ? -9.681 -7.769 -9.084 1.00 93.50 85 VAL A O 1
ATOM 649 N N . PHE A 1 86 ? -8.682 -6.159 -7.897 1.00 94.44 86 PHE A N 1
ATOM 650 C CA . PHE A 1 86 ? -9.830 -5.266 -7.966 1.00 94.44 86 PHE A CA 1
ATOM 651 C C . PHE A 1 86 ? -9.879 -4.519 -9.315 1.00 94.44 86 PHE A C 1
ATOM 653 O O . PHE A 1 86 ? -8.858 -3.990 -9.767 1.00 94.44 86 PHE A O 1
ATOM 660 N N . PRO A 1 87 ? -11.045 -4.429 -9.981 1.00 95.38 87 PRO A N 1
ATOM 661 C CA . PRO A 1 87 ? -11.141 -3.844 -11.311 1.00 95.38 87 PRO A CA 1
ATOM 662 C C . PRO A 1 87 ? -10.963 -2.321 -11.301 1.00 95.38 87 PRO A C 1
ATOM 664 O O . PRO A 1 87 ? -11.576 -1.596 -10.513 1.00 95.38 87 PRO A O 1
ATOM 667 N N . GLN A 1 88 ? -10.205 -1.815 -12.278 1.00 92.81 88 GLN A N 1
ATOM 668 C CA . GLN A 1 88 ? -9.896 -0.388 -12.410 1.00 92.81 88 GLN A CA 1
ATOM 669 C C . GLN A 1 88 ? -11.143 0.504 -12.501 1.00 92.81 88 GLN A C 1
ATOM 671 O O . GLN A 1 88 ? -11.168 1.599 -11.941 1.00 92.81 88 GLN A O 1
ATOM 676 N N . VAL A 1 89 ? -12.189 0.028 -13.184 1.00 95.56 89 VAL A N 1
ATOM 677 C CA . VAL A 1 89 ? -13.454 0.761 -13.331 1.00 95.56 89 VAL A CA 1
ATOM 678 C C . VAL A 1 89 ? -14.135 1.019 -11.984 1.00 95.56 89 VAL A C 1
ATOM 680 O O . VAL A 1 89 ? -14.750 2.067 -11.816 1.00 95.56 89 VAL A O 1
ATOM 683 N N . GLY A 1 90 ? -13.981 0.116 -11.008 1.00 94.50 90 GLY A N 1
ATOM 684 C CA . GLY A 1 90 ? -14.536 0.293 -9.666 1.00 94.50 90 GLY A CA 1
ATOM 685 C C . GLY A 1 90 ? -13.873 1.453 -8.926 1.00 94.50 90 GLY A C 1
ATOM 686 O O . GLY A 1 90 ? -14.561 2.286 -8.344 1.00 94.50 90 GLY A O 1
ATOM 687 N N . ILE A 1 91 ? -12.545 1.561 -9.025 1.00 92.44 91 ILE A N 1
ATOM 688 C CA . ILE A 1 91 ? -11.785 2.678 -8.449 1.00 92.44 91 ILE A CA 1
ATOM 689 C C . ILE A 1 91 ? -12.205 4.000 -9.092 1.00 92.44 91 ILE A C 1
ATOM 691 O O . ILE A 1 91 ? -12.506 4.962 -8.392 1.00 92.44 91 ILE A O 1
ATOM 695 N N . THR A 1 92 ? -12.285 4.043 -10.424 1.00 92.44 92 THR A N 1
ATOM 696 C CA . THR A 1 92 ? -12.694 5.255 -11.145 1.00 92.44 92 THR A CA 1
ATOM 697 C C . THR A 1 92 ? -14.122 5.678 -10.799 1.00 92.44 92 THR A C 1
ATOM 699 O O . THR A 1 92 ? -14.386 6.869 -10.658 1.00 92.44 92 THR A O 1
ATOM 702 N N . ALA A 1 93 ? -15.045 4.728 -10.634 1.00 95.38 93 ALA A N 1
ATOM 703 C CA . ALA A 1 93 ? -16.416 5.028 -10.233 1.00 95.38 93 ALA A CA 1
ATOM 704 C C . ALA A 1 93 ? -16.492 5.626 -8.818 1.00 95.38 93 ALA A C 1
ATOM 706 O O . ALA A 1 93 ? -17.235 6.583 -8.606 1.00 95.38 93 ALA A O 1
ATOM 707 N N . LEU A 1 94 ? -15.708 5.099 -7.871 1.00 94.00 94 LEU A N 1
ATOM 708 C CA . LEU A 1 94 ? -15.630 5.636 -6.511 1.00 94.00 94 LEU A CA 1
ATOM 709 C C . LEU A 1 94 ? -15.050 7.050 -6.501 1.00 94.00 94 LEU A C 1
ATOM 711 O O . LEU A 1 94 ? -15.676 7.941 -5.939 1.00 94.00 94 LEU A O 1
ATOM 715 N N . ASP A 1 95 ? -13.937 7.288 -7.197 1.00 90.62 95 ASP A N 1
ATOM 716 C CA . ASP A 1 95 ? -13.340 8.624 -7.326 1.00 90.62 95 ASP A CA 1
ATOM 717 C C . ASP A 1 95 ? -14.345 9.662 -7.850 1.00 90.62 95 ASP A C 1
ATOM 719 O O . ASP A 1 95 ? -14.421 10.774 -7.333 1.00 90.62 95 ASP A O 1
ATOM 723 N N . LEU A 1 96 ? -15.133 9.301 -8.869 1.00 92.81 96 LEU A N 1
ATOM 724 C CA . LEU A 1 96 ? -16.154 10.186 -9.438 1.00 92.81 96 LEU A CA 1
ATOM 725 C C . LEU A 1 96 ? -17.288 10.485 -8.450 1.00 92.81 96 LEU A C 1
ATOM 727 O O . LEU A 1 96 ? -17.850 11.578 -8.481 1.00 92.81 96 LEU A O 1
ATOM 731 N N . ALA A 1 97 ? -17.642 9.522 -7.598 1.00 95.56 97 ALA A N 1
ATOM 732 C CA . ALA A 1 97 ? -18.744 9.646 -6.651 1.00 95.56 97 ALA A CA 1
ATOM 733 C C . ALA A 1 97 ? -18.340 10.318 -5.329 1.00 95.56 97 ALA A C 1
ATOM 735 O O . ALA A 1 97 ? -19.169 10.978 -4.704 1.00 95.56 97 ALA A O 1
ATOM 736 N N . THR A 1 98 ? -17.094 10.137 -4.884 1.00 92.69 98 THR A N 1
ATOM 737 C CA . THR A 1 98 ? -16.619 10.560 -3.555 1.00 92.69 98 THR A CA 1
ATOM 738 C C . THR A 1 98 ? -15.489 11.582 -3.608 1.00 92.69 98 THR A C 1
ATOM 740 O O . THR A 1 98 ? -14.958 11.959 -2.563 1.00 92.69 98 THR A O 1
ATOM 743 N N . GLY A 1 99 ? -15.078 12.003 -4.805 1.00 87.00 99 GLY A N 1
ATOM 744 C CA . GLY A 1 99 ? -14.006 12.971 -4.990 1.00 87.00 99 GLY A CA 1
ATOM 745 C C . GLY A 1 99 ? -14.308 14.323 -4.327 1.00 87.00 99 GLY A C 1
ATOM 746 O O . GLY A 1 99 ? -15.472 14.719 -4.215 1.00 87.00 99 GLY A O 1
ATOM 747 N N . PRO A 1 10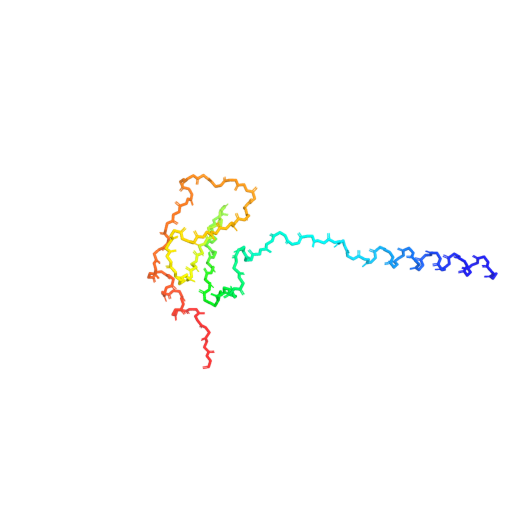0 ? -13.273 15.054 -3.878 1.00 84.50 100 PRO A N 1
ATOM 748 C CA . PRO A 1 100 ? -13.447 16.379 -3.302 1.00 84.50 100 PRO A CA 1
ATOM 749 C C . PRO A 1 100 ? -14.023 17.355 -4.336 1.00 84.50 100 PRO A C 1
ATOM 751 O O . PRO A 1 100 ? -13.578 17.407 -5.482 1.00 84.50 100 PRO A O 1
ATOM 754 N N . ILE A 1 101 ? -14.999 18.148 -3.901 1.00 83.19 101 ILE A N 1
ATOM 755 C CA . ILE A 1 101 ? -15.585 19.250 -4.667 1.00 83.19 101 ILE A CA 1
ATOM 756 C C . ILE A 1 101 ? -14.870 20.530 -4.229 1.00 83.19 101 ILE A C 1
ATOM 758 O O . ILE A 1 101 ? -14.867 20.837 -3.035 1.00 83.19 101 ILE A O 1
ATOM 762 N N . PHE A 1 102 ? -14.238 21.231 -5.171 1.00 75.56 102 PHE A N 1
ATOM 763 C CA . PHE A 1 102 ? -13.505 22.478 -4.928 1.00 75.56 102 PHE A CA 1
ATOM 764 C C . PHE A 1 102 ? -14.258 23.683 -5.485 1.00 75.56 102 PHE A C 1
ATOM 766 O O . PHE A 1 102 ? -14.858 23.542 -6.576 1.00 75.56 102 PHE A O 1
#

pLDDT: mean 82.88, std 10.93, range [55.94, 95.56]

Sequence (102 aa):
MRRTIASTLLLAIWASMAALPPSVEACGGFFCSRTPVDQRAERILFAVNEDTIAAIVQISYQGKPDDFSWILPVPSVPIAESLDVFPQVGITALDLATGPIF

Secondary structure (DSSP, 8-state):
-HHHHHHHHHHHHHHHHHTSPP---------S-SSPP--TT-EEEEEE-SS-EEEEEE----S-GGG-------SSPPPGGG-----HHHHHHHHHHHPPP-

Foldseek 3Di:
DVVVVVVVVVVVVVVVVVPDDPDDDPPDDDPDDPDDDPQPPWDWDWDDDPPDTDIDTDGDDDDDPVPDDDDDDDPDDDDPVSDDHDDPVVVVVCCVVPPDDD